Protein AF-A0A453T4V7-F1 (afdb_monomer)

Structure (mmCIF, N/CA/C/O backbone):
data_AF-A0A453T4V7-F1
#
_entry.id   AF-A0A453T4V7-F1
#
loop_
_atom_site.group_PDB
_atom_site.id
_atom_site.type_symbol
_atom_site.label_atom_id
_atom_site.label_alt_id
_atom_site.label_comp_id
_atom_site.label_asym_id
_atom_site.label_entity_id
_atom_site.label_seq_id
_atom_site.pdbx_PDB_ins_code
_atom_site.Cartn_x
_atom_site.Cartn_y
_atom_site.Cartn_z
_atom_site.occupancy
_atom_site.B_iso_or_equiv
_atom_site.auth_seq_id
_atom_site.auth_comp_id
_atom_site.auth_asym_id
_atom_site.auth_atom_id
_atom_site.pdb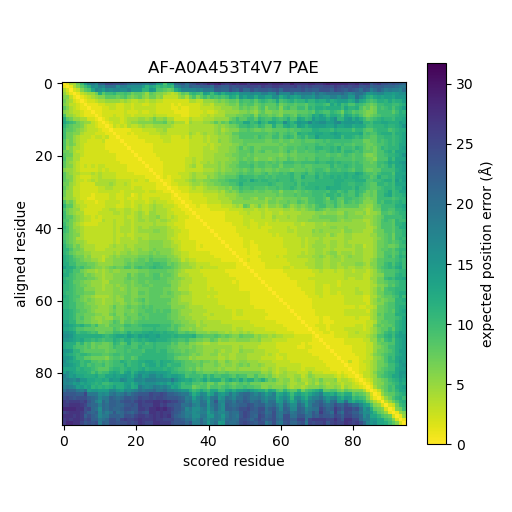x_PDB_model_num
ATOM 1 N N . GLY A 1 1 ? -32.814 -7.354 18.999 1.00 63.97 1 GLY A N 1
ATOM 2 C CA . GLY A 1 1 ? -31.529 -6.904 18.430 1.00 63.97 1 GLY A CA 1
ATOM 3 C C . GLY A 1 1 ? -31.750 -5.662 17.586 1.00 63.97 1 GLY A C 1
ATOM 4 O O . GLY A 1 1 ? -32.890 -5.458 17.168 1.00 63.97 1 GLY A O 1
ATOM 5 N N . PRO A 1 2 ? -30.720 -4.826 17.364 1.00 64.50 2 PRO A N 1
ATOM 6 C CA . PRO A 1 2 ? -30.816 -3.689 16.449 1.00 64.50 2 PRO A CA 1
ATOM 7 C C . PRO A 1 2 ? -31.199 -4.175 15.043 1.00 64.50 2 PRO A C 1
ATOM 9 O O . PRO A 1 2 ? -30.676 -5.179 14.566 1.00 64.50 2 PRO A O 1
ATOM 12 N N . LYS A 1 3 ? -32.170 -3.503 14.410 1.00 76.44 3 LYS A N 1
ATOM 13 C CA . LYS A 1 3 ? -32.730 -3.899 13.101 1.00 76.44 3 LYS A CA 1
ATOM 14 C C . LYS A 1 3 ? -31.813 -3.563 11.920 1.00 76.44 3 LYS A C 1
ATOM 16 O O . LYS A 1 3 ? -32.002 -4.114 10.843 1.00 76.44 3 LYS A O 1
ATOM 21 N N . VAL A 1 4 ? -30.852 -2.663 12.122 1.00 79.25 4 VAL A N 1
ATOM 22 C CA . VAL A 1 4 ? -29.887 -2.210 11.118 1.00 79.25 4 VAL A CA 1
ATOM 23 C C . VAL A 1 4 ? -28.532 -2.099 11.800 1.00 79.25 4 VAL A C 1
ATOM 25 O O . VAL A 1 4 ? -28.427 -1.506 12.870 1.00 79.25 4 VAL A O 1
ATOM 28 N N . VAL A 1 5 ? -27.517 -2.692 11.181 1.00 80.38 5 VAL A N 1
ATOM 29 C CA . VAL A 1 5 ? -26.116 -2.570 11.582 1.00 80.38 5 VAL A CA 1
ATOM 30 C C . VAL A 1 5 ? -25.414 -1.778 10.490 1.00 80.38 5 VAL A C 1
ATOM 32 O O . VAL A 1 5 ? -25.521 -2.133 9.316 1.00 80.38 5 VAL A O 1
ATOM 35 N N . VAL A 1 6 ? -24.725 -0.699 10.861 1.00 89.00 6 VAL A N 1
ATOM 36 C CA . VAL A 1 6 ? -24.007 0.153 9.905 1.00 89.00 6 VAL A CA 1
ATOM 37 C C . VAL A 1 6 ? -22.517 -0.135 10.014 1.00 89.00 6 VAL A C 1
ATOM 39 O O . VAL A 1 6 ? -21.928 -0.008 11.085 1.00 89.00 6 VAL A O 1
ATOM 42 N N . GLN A 1 7 ? -21.901 -0.518 8.898 1.00 92.19 7 GLN A N 1
ATOM 43 C CA . GLN A 1 7 ? -20.464 -0.739 8.805 1.00 92.19 7 GLN A CA 1
ATOM 44 C C . GLN A 1 7 ? -19.811 0.416 8.048 1.00 92.19 7 GLN A C 1
ATOM 46 O O . GLN A 1 7 ? -20.180 0.722 6.916 1.00 92.19 7 GLN A O 1
ATOM 51 N N . ILE A 1 8 ? -18.810 1.028 8.667 1.00 90.69 8 ILE A N 1
ATOM 52 C CA . ILE A 1 8 ? -18.016 2.108 8.094 1.00 90.69 8 ILE A CA 1
ATOM 53 C C . ILE A 1 8 ? -16.621 1.572 7.775 1.00 90.69 8 ILE A C 1
ATOM 55 O O . ILE A 1 8 ? -15.941 1.007 8.634 1.00 90.69 8 ILE A O 1
ATOM 59 N N . VAL A 1 9 ? -16.184 1.792 6.535 1.00 91.44 9 VAL A N 1
ATOM 60 C CA . VAL A 1 9 ? -14.840 1.450 6.060 1.00 91.44 9 VAL A CA 1
ATOM 61 C C . VAL A 1 9 ? -14.155 2.725 5.579 1.00 91.44 9 VAL A C 1
ATOM 63 O O . VAL A 1 9 ? -14.587 3.328 4.601 1.00 91.44 9 VAL A O 1
ATOM 66 N N . THR A 1 10 ? -13.087 3.147 6.259 1.00 91.12 10 THR A N 1
ATOM 67 C CA . THR A 1 10 ? -12.301 4.346 5.893 1.00 91.12 10 THR A CA 1
ATOM 68 C C . THR A 1 10 ? -10.821 4.018 5.769 1.00 91.12 10 THR A C 1
ATOM 70 O O . THR A 1 10 ? -10.388 2.922 6.123 1.00 91.12 10 THR A O 1
ATOM 73 N N . ASP A 1 11 ? -10.004 4.966 5.305 1.00 84.44 11 ASP A N 1
ATOM 74 C CA . ASP A 1 11 ? -8.553 4.808 5.390 1.00 84.44 11 ASP A CA 1
ATOM 75 C C . ASP A 1 11 ? -8.061 4.672 6.853 1.00 84.44 11 ASP A C 1
ATOM 77 O O . ASP A 1 11 ? -8.794 4.914 7.820 1.00 84.44 11 ASP A O 1
ATOM 81 N N . ASN A 1 12 ? -6.813 4.217 7.008 1.00 82.06 12 ASN A N 1
ATOM 82 C CA . ASN A 1 12 ? -6.201 3.901 8.303 1.00 82.06 12 ASN A CA 1
ATOM 83 C C . ASN A 1 12 ? -5.480 5.107 8.945 1.00 82.06 12 ASN A C 1
ATOM 85 O O . ASN A 1 12 ? -4.678 4.927 9.873 1.00 82.06 12 ASN A O 1
ATOM 89 N N . GLY A 1 13 ? -5.716 6.313 8.427 1.00 85.19 13 GLY A N 1
ATOM 90 C CA . GLY A 1 13 ? -5.133 7.564 8.883 1.00 85.19 13 GLY A CA 1
ATOM 91 C C . GLY A 1 13 ? -5.488 7.871 10.335 1.00 85.19 13 GLY A C 1
ATOM 92 O O . GLY A 1 13 ? -6.542 7.488 10.847 1.00 85.19 13 GLY A O 1
ATOM 93 N N . LEU A 1 14 ? -4.581 8.554 11.036 1.00 86.81 14 LEU A N 1
ATOM 94 C CA . LEU A 1 14 ? -4.738 8.852 12.466 1.00 86.81 14 LEU A CA 1
ATOM 95 C C . LEU A 1 14 ? -5.980 9.709 12.757 1.00 86.81 14 LEU A C 1
ATOM 97 O O . LEU A 1 14 ? -6.645 9.506 13.771 1.00 86.81 14 LEU A O 1
ATOM 101 N N . ASN A 1 15 ? -6.305 10.632 11.853 1.00 90.38 15 ASN A N 1
ATOM 102 C CA . ASN A 1 15 ? -7.500 11.471 11.901 1.00 90.38 15 ASN A CA 1
ATOM 103 C C . ASN A 1 15 ? -8.786 10.634 11.829 1.00 90.38 15 ASN A C 1
ATOM 105 O O . ASN A 1 15 ? -9.646 10.779 12.696 1.00 90.38 15 ASN A O 1
ATOM 109 N N . TYR A 1 16 ? -8.887 9.713 10.867 1.00 88.50 16 TYR A N 1
ATOM 110 C CA . TYR A 1 16 ? -10.059 8.847 10.723 1.00 88.50 16 TYR A CA 1
ATOM 111 C C . TYR A 1 16 ? -10.163 7.843 11.863 1.00 88.50 16 TYR A C 1
ATOM 113 O O . TYR A 1 16 ? -11.241 7.653 12.407 1.00 88.50 16 TYR A O 1
ATOM 121 N N . LYS A 1 17 ? -9.039 7.283 12.324 1.00 89.94 17 LYS A N 1
ATOM 122 C CA . LYS A 1 17 ? -9.019 6.439 13.528 1.00 89.94 17 LYS A CA 1
ATOM 123 C C . LYS A 1 17 ? -9.610 7.139 14.738 1.00 89.94 17 LYS A C 1
ATOM 125 O O . LYS A 1 17 ? -10.342 6.511 15.493 1.00 89.94 17 LYS A O 1
ATOM 130 N N . LYS A 1 18 ? -9.245 8.402 14.964 1.00 92.69 18 LYS A N 1
ATOM 131 C CA . LYS A 1 18 ? -9.758 9.166 16.101 1.00 92.69 18 LYS A CA 1
ATOM 132 C C . LYS A 1 18 ? -11.250 9.446 15.927 1.00 92.69 18 LYS A C 1
ATOM 134 O O . LYS A 1 18 ? -12.029 9.039 16.778 1.00 92.69 18 LYS A O 1
ATOM 139 N N . ALA A 1 19 ? -11.638 10.028 14.792 1.00 92.56 19 ALA A N 1
ATOM 140 C CA . ALA A 1 19 ? -13.031 10.367 14.510 1.00 92.56 19 ALA A CA 1
ATOM 141 C C . ALA A 1 19 ? -13.958 9.140 14.551 1.00 92.56 19 ALA A C 1
ATOM 143 O O . ALA A 1 19 ? -15.018 9.187 15.164 1.00 92.56 19 ALA A O 1
ATOM 144 N N . CYS A 1 20 ? -13.550 8.013 13.962 1.00 92.38 20 CYS A N 1
ATOM 145 C CA . CYS A 1 20 ? -14.346 6.789 13.971 1.00 92.38 20 CYS A CA 1
ATOM 146 C C . CYS A 1 20 ? -14.400 6.126 15.352 1.00 92.38 20 CYS A C 1
ATOM 148 O O . CYS A 1 20 ? -15.411 5.514 15.677 1.00 92.38 20 CYS A O 1
ATOM 150 N N . LYS A 1 21 ? -13.360 6.255 16.188 1.00 92.38 21 LYS A N 1
ATOM 151 C CA . LYS A 1 21 ? -13.425 5.805 17.589 1.00 92.38 21 LYS A CA 1
ATOM 152 C C . LYS A 1 21 ? -14.437 6.613 18.394 1.00 92.38 21 LYS A C 1
ATOM 154 O O . LYS A 1 21 ? -15.194 6.017 19.155 1.00 92.38 21 LYS A O 1
ATOM 159 N N . ASP A 1 22 ? -14.445 7.931 18.218 1.00 94.62 22 ASP A N 1
ATOM 160 C CA . ASP A 1 22 ? -15.405 8.812 18.884 1.00 94.62 22 ASP A CA 1
ATOM 161 C C . ASP A 1 22 ? -16.835 8.496 18.399 1.00 94.62 22 ASP A C 1
ATOM 163 O O . ASP A 1 22 ? -17.726 8.275 19.214 1.00 94.62 22 ASP A O 1
ATOM 167 N N . LEU A 1 23 ? -17.022 8.300 17.088 1.00 92.69 23 LEU A N 1
ATOM 168 C CA . LEU A 1 23 ? -18.307 7.921 16.490 1.00 92.69 23 LEU A CA 1
ATOM 169 C C . LEU A 1 23 ? -18.845 6.578 17.009 1.00 92.69 23 LEU A C 1
ATOM 171 O O . LEU A 1 23 ? -20.007 6.490 17.382 1.00 92.69 23 LEU A O 1
ATOM 175 N N . VAL A 1 24 ? -18.012 5.533 17.060 1.00 93.50 24 VAL A N 1
ATOM 176 C CA . VAL A 1 24 ? -18.413 4.207 17.577 1.00 93.50 24 VAL A CA 1
ATOM 177 C C . VAL A 1 24 ? -18.732 4.264 19.076 1.00 93.50 24 VAL A C 1
ATOM 179 O O . VAL A 1 24 ? -19.556 3.498 19.568 1.00 93.50 24 VAL A O 1
ATOM 182 N N . LYS A 1 25 ? -18.096 5.178 19.820 1.00 93.38 25 LYS A N 1
ATOM 183 C CA . LYS A 1 25 ? -18.394 5.403 21.239 1.00 93.38 25 LYS A CA 1
ATOM 184 C C . LYS A 1 25 ? -19.752 6.083 21.438 1.00 93.38 25 LYS A C 1
ATOM 186 O O . LYS A 1 25 ? -20.452 5.741 22.387 1.00 93.38 25 LYS A O 1
ATOM 191 N N . GLU A 1 26 ? -20.100 7.037 20.579 1.00 94.69 26 GLU A N 1
ATOM 192 C CA . GLU A 1 26 ? -21.387 7.746 20.609 1.00 94.69 26 GLU A CA 1
ATOM 193 C C . GLU A 1 26 ? -22.539 6.894 20.053 1.00 94.69 26 GLU A C 1
ATOM 195 O O . GLU A 1 26 ? -23.661 6.986 20.547 1.00 94.69 26 GLU A O 1
ATOM 200 N N . HIS A 1 27 ? -22.244 6.021 19.087 1.00 91.31 27 HIS A N 1
ATOM 201 C CA . HIS A 1 27 ? -23.202 5.175 18.376 1.00 91.31 27 HIS A CA 1
ATOM 202 C C . HIS A 1 27 ? -22.748 3.703 18.365 1.00 91.31 27 HIS A C 1
ATOM 204 O O . HIS A 1 27 ? -22.136 3.252 17.389 1.00 91.31 27 HIS A O 1
ATOM 210 N N . PRO A 1 28 ? -23.037 2.922 19.426 1.00 88.75 28 PRO A N 1
ATOM 211 C CA . PRO A 1 28 ? -22.602 1.524 19.549 1.00 88.75 28 PRO A CA 1
ATOM 212 C C . PRO A 1 28 ? -23.138 0.573 18.462 1.00 88.75 28 PRO A C 1
ATOM 214 O O . PRO A 1 28 ? -22.646 -0.545 18.320 1.00 88.75 28 PRO A O 1
ATOM 217 N N . GLU A 1 29 ? -24.159 0.984 17.710 1.00 89.31 29 GLU A N 1
ATOM 218 C CA . GLU A 1 29 ? -24.714 0.283 16.548 1.00 89.31 29 GLU A CA 1
ATOM 219 C C . GLU A 1 29 ? -23.852 0.3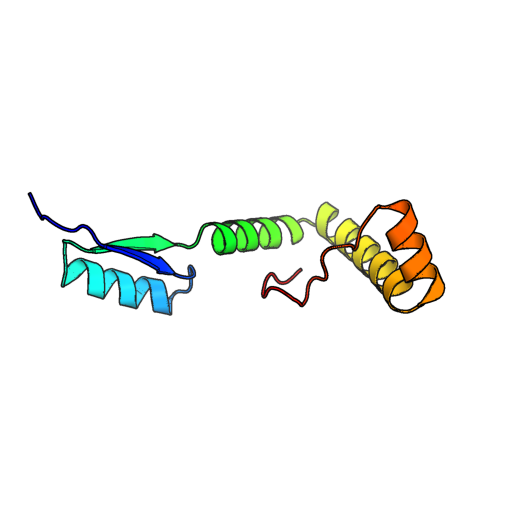92 15.275 1.00 89.31 29 GLU A C 1
ATOM 221 O O . GLU A 1 29 ? -24.089 -0.333 14.300 1.00 89.31 29 GLU A O 1
ATOM 226 N N . ILE A 1 30 ? -22.861 1.290 15.277 1.00 91.31 30 ILE A N 1
ATOM 227 C CA . ILE A 1 30 ? -21.920 1.503 14.179 1.00 91.31 30 ILE A CA 1
ATOM 228 C C . ILE A 1 30 ? -20.657 0.674 14.417 1.00 91.31 30 ILE A C 1
ATOM 230 O O . ILE A 1 30 ? -20.017 0.756 15.463 1.00 91.31 30 ILE A O 1
ATOM 234 N N . TYR A 1 31 ? -20.236 -0.068 13.394 1.00 90.50 31 TYR A N 1
ATOM 235 C CA . TYR A 1 31 ? -18.958 -0.774 13.377 1.00 90.50 31 TYR A CA 1
ATOM 236 C C . TYR A 1 31 ? -17.999 -0.097 12.413 1.00 90.50 31 TYR A C 1
ATOM 238 O O . TYR A 1 31 ? -18.309 0.083 11.239 1.00 90.50 31 TYR A O 1
ATOM 246 N N . TRP A 1 32 ? -16.800 0.223 12.886 1.00 92.38 32 TRP A N 1
ATOM 247 C CA . TRP A 1 32 ? -15.738 0.752 12.040 1.00 92.38 32 TRP A CA 1
ATOM 248 C C . TRP A 1 32 ? -14.630 -0.276 11.821 1.00 92.38 32 TRP A C 1
ATOM 250 O O . TRP A 1 32 ? -14.215 -0.968 12.752 1.00 92.38 32 TRP A O 1
ATOM 260 N N . GLN A 1 33 ? -14.111 -0.330 10.596 1.00 92.38 33 GLN A N 1
ATOM 261 C CA . GLN A 1 33 ? -12.880 -1.046 10.281 1.00 92.38 33 GLN A CA 1
ATOM 262 C C . GLN A 1 33 ? -12.019 -0.283 9.267 1.00 92.38 33 GLN A C 1
ATOM 264 O O . GLN A 1 33 ? -12.547 0.451 8.426 1.00 92.38 33 GLN A O 1
ATOM 269 N N . PRO A 1 34 ? -10.689 -0.460 9.308 1.00 89.94 34 PRO A N 1
ATOM 270 C CA . PRO A 1 34 ? -9.809 0.143 8.321 1.00 89.94 34 PRO A CA 1
ATOM 271 C C . PRO A 1 34 ? -9.979 -0.517 6.948 1.00 89.94 34 PRO A C 1
ATOM 273 O O . PRO A 1 34 ? -10.235 -1.714 6.825 1.00 89.94 34 PRO A O 1
ATOM 276 N N . CYS A 1 35 ? -9.766 0.265 5.896 1.00 89.69 35 CYS A N 1
ATOM 277 C CA . CYS A 1 35 ? -9.801 -0.193 4.517 1.00 89.69 35 CYS A CA 1
ATOM 278 C C . CYS A 1 35 ? -8.713 -1.245 4.259 1.00 89.69 35 CYS A C 1
ATOM 280 O O . CYS A 1 35 ? -7.516 -0.993 4.447 1.00 89.69 35 CYS A O 1
ATOM 282 N N . ALA A 1 36 ? -9.131 -2.417 3.775 1.00 88.88 36 ALA A N 1
ATOM 283 C CA . ALA A 1 36 ? -8.234 -3.523 3.455 1.00 88.88 36 ALA A CA 1
ATOM 284 C C . ALA A 1 36 ? -7.233 -3.145 2.352 1.00 88.88 36 ALA A C 1
ATOM 286 O O . ALA A 1 36 ? -6.035 -3.362 2.516 1.00 88.88 36 ALA A O 1
ATOM 287 N N . ALA A 1 37 ? -7.690 -2.493 1.277 1.00 87.19 37 ALA A N 1
ATOM 288 C CA . ALA A 1 37 ? -6.818 -2.052 0.186 1.00 87.19 37 ALA A CA 1
ATOM 289 C C . ALA A 1 37 ? -5.738 -1.071 0.675 1.00 87.19 37 ALA A C 1
ATOM 291 O O . ALA A 1 37 ? -4.563 -1.203 0.335 1.00 87.19 37 ALA A O 1
ATOM 292 N N . HIS A 1 38 ? -6.115 -0.124 1.540 1.00 84.31 38 HIS A N 1
ATOM 293 C CA . HIS A 1 38 ? -5.163 0.811 2.134 1.00 84.31 38 HIS A CA 1
ATOM 294 C C . HIS A 1 38 ? -4.178 0.107 3.079 1.00 84.31 38 HIS A C 1
ATOM 296 O O . HIS A 1 38 ? -2.993 0.430 3.099 1.00 84.31 38 HIS A O 1
ATOM 302 N N . THR A 1 39 ? -4.645 -0.882 3.839 1.00 87.56 39 THR A N 1
ATOM 303 C CA . THR A 1 39 ? -3.789 -1.689 4.718 1.00 87.56 39 THR A CA 1
ATOM 304 C C . THR A 1 39 ? -2.752 -2.481 3.918 1.00 87.56 39 THR A C 1
ATOM 306 O O . THR A 1 39 ? -1.566 -2.418 4.233 1.00 87.56 39 THR A O 1
ATOM 309 N N . ILE A 1 40 ? -3.172 -3.145 2.837 1.00 89.81 40 ILE A N 1
ATOM 310 C CA . ILE A 1 40 ? -2.279 -3.890 1.938 1.00 89.81 40 ILE A CA 1
ATOM 311 C C . ILE A 1 40 ? -1.241 -2.953 1.312 1.00 89.81 40 ILE A C 1
ATOM 313 O O . ILE A 1 40 ? -0.059 -3.278 1.278 1.00 89.81 40 ILE A O 1
ATOM 317 N N . ASN A 1 41 ? -1.647 -1.756 0.889 1.00 87.12 41 ASN A N 1
ATOM 318 C CA . ASN A 1 41 ? -0.729 -0.744 0.369 1.00 87.12 41 ASN A CA 1
ATOM 319 C C . ASN A 1 41 ? 0.380 -0.378 1.359 1.00 87.12 41 ASN A C 1
ATOM 321 O O . ASN A 1 41 ? 1.543 -0.285 0.984 1.00 87.12 41 ASN A O 1
ATOM 325 N N . LEU A 1 42 ? 0.027 -0.151 2.629 1.00 87.88 42 LEU A N 1
ATOM 326 C CA . LEU A 1 42 ? 1.008 0.174 3.664 1.00 87.88 42 LEU A CA 1
ATOM 327 C C . LEU A 1 42 ? 1.978 -0.991 3.888 1.00 87.88 42 LEU A C 1
ATOM 329 O O . LEU A 1 42 ? 3.184 -0.765 3.920 1.00 87.88 42 LEU A O 1
ATOM 333 N N . MET A 1 43 ? 1.470 -2.226 3.940 1.00 91.69 43 MET A N 1
ATOM 334 C CA . MET A 1 43 ? 2.312 -3.424 4.031 1.00 91.69 43 MET A CA 1
ATOM 335 C C . MET A 1 43 ? 3.283 -3.525 2.846 1.00 91.69 43 MET A C 1
ATOM 337 O O . MET A 1 43 ? 4.476 -3.736 3.046 1.00 91.69 43 MET A O 1
ATOM 341 N N . LEU A 1 44 ? 2.804 -3.316 1.615 1.00 90.81 44 LEU A N 1
ATOM 342 C CA . LEU A 1 44 ? 3.640 -3.346 0.411 1.00 90.81 44 LEU A CA 1
ATOM 343 C C . LEU A 1 44 ? 4.696 -2.235 0.405 1.00 90.81 44 LEU A C 1
ATOM 345 O O . LEU A 1 44 ? 5.833 -2.482 0.006 1.00 90.81 44 LEU A O 1
ATOM 349 N N . LYS A 1 45 ? 4.364 -1.032 0.889 1.00 88.44 45 LYS A N 1
ATOM 350 C CA . LYS A 1 45 ? 5.341 0.054 1.055 1.00 88.44 45 LYS A CA 1
ATOM 351 C C . LYS A 1 45 ? 6.429 -0.305 2.052 1.00 88.44 45 LYS A C 1
ATOM 353 O O . LYS A 1 45 ? 7.591 0.004 1.804 1.00 88.44 45 LYS A O 1
ATOM 358 N N . ASP A 1 46 ? 6.068 -0.932 3.167 1.00 92.56 46 ASP A N 1
ATOM 359 C CA . ASP A 1 46 ? 7.041 -1.358 4.170 1.00 92.56 46 ASP A CA 1
ATOM 360 C C . ASP A 1 46 ? 7.942 -2.475 3.634 1.00 92.56 46 ASP A C 1
ATOM 362 O O . ASP A 1 46 ? 9.159 -2.396 3.794 1.00 92.56 46 ASP A O 1
ATOM 366 N N . ILE A 1 47 ? 7.385 -3.432 2.885 1.00 94.50 47 ILE A N 1
ATOM 367 C CA . ILE A 1 47 ? 8.167 -4.442 2.154 1.00 94.50 47 ILE A CA 1
ATOM 368 C C . ILE A 1 47 ? 9.112 -3.778 1.140 1.00 94.50 47 ILE A C 1
ATOM 370 O O . ILE A 1 47 ? 10.277 -4.154 1.021 1.00 94.50 47 ILE A O 1
ATOM 374 N N . GLY A 1 48 ? 8.649 -2.7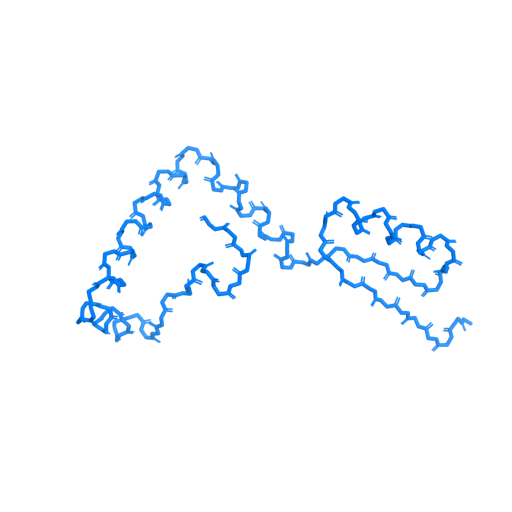40 0.443 1.00 93.12 48 GLY A N 1
ATOM 375 C CA . GLY A 1 48 ? 9.459 -1.978 -0.507 1.00 93.12 48 GLY A CA 1
ATOM 376 C C . GLY A 1 48 ? 10.687 -1.293 0.103 1.00 93.12 48 GLY A C 1
ATOM 377 O O . GLY A 1 48 ? 11.601 -0.935 -0.640 1.00 93.12 48 GLY A O 1
ATOM 378 N N . LYS A 1 49 ? 10.745 -1.130 1.434 1.00 92.50 49 LYS A N 1
ATOM 379 C CA . LYS A 1 49 ? 11.892 -0.541 2.147 1.00 92.50 49 LYS A CA 1
ATOM 380 C C . LYS A 1 49 ? 13.030 -1.535 2.389 1.00 92.50 49 LYS A C 1
ATOM 382 O O . LYS A 1 49 ? 14.144 -1.093 2.673 1.00 92.50 49 LYS A O 1
ATOM 387 N N . PHE A 1 50 ? 12.797 -2.847 2.283 1.00 96.25 50 PHE A N 1
ATOM 388 C CA . PHE A 1 50 ? 13.877 -3.830 2.401 1.00 96.25 50 PHE A CA 1
ATOM 389 C C . PHE A 1 50 ? 14.908 -3.606 1.295 1.00 96.25 50 PHE A C 1
ATOM 391 O O . PHE 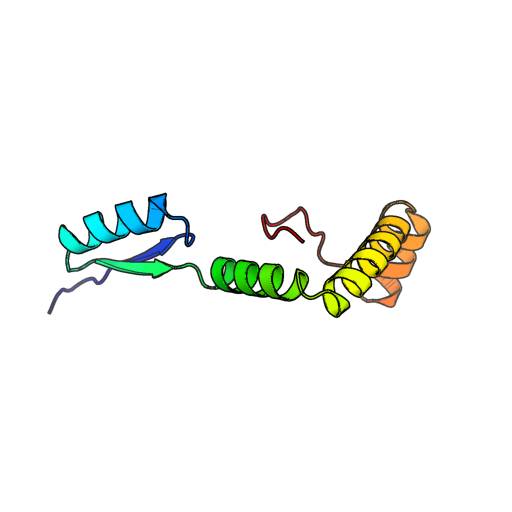A 1 50 ? 14.546 -3.471 0.130 1.00 96.25 50 PHE A O 1
ATOM 398 N N . HIS A 1 51 ? 16.199 -3.571 1.638 1.00 96.06 51 HIS A N 1
ATOM 399 C CA . HIS A 1 51 ? 17.256 -3.156 0.706 1.00 96.06 51 HIS A CA 1
ATOM 400 C C . HIS A 1 51 ? 17.273 -3.973 -0.600 1.00 96.06 51 HIS A C 1
ATOM 402 O O . HIS A 1 51 ? 17.429 -3.421 -1.692 1.00 96.06 51 HIS A O 1
ATOM 408 N N . GLU A 1 52 ? 17.072 -5.288 -0.500 1.00 95.38 52 GLU A N 1
ATOM 409 C CA . GLU A 1 52 ? 16.989 -6.182 -1.657 1.00 95.38 52 GLU A CA 1
ATOM 410 C C . GLU A 1 52 ? 15.797 -5.856 -2.569 1.00 95.38 52 GLU A C 1
ATOM 412 O O . GLU A 1 52 ? 15.965 -5.753 -3.787 1.00 95.38 52 GLU A O 1
ATOM 417 N N . VAL A 1 53 ? 14.627 -5.595 -1.978 1.00 95.06 53 VAL A N 1
ATOM 418 C CA . VAL A 1 53 ? 13.391 -5.245 -2.685 1.00 95.06 53 VAL A CA 1
ATOM 419 C C . VAL A 1 53 ? 13.508 -3.850 -3.292 1.00 95.06 53 VAL A C 1
ATOM 421 O O . VAL A 1 53 ? 13.225 -3.669 -4.473 1.00 95.06 53 VAL A O 1
ATOM 424 N N . ALA A 1 54 ? 14.008 -2.873 -2.536 1.00 93.69 54 ALA A N 1
ATOM 425 C CA . ALA A 1 54 ? 14.207 -1.496 -2.976 1.00 93.69 54 ALA A CA 1
ATOM 426 C C . ALA A 1 54 ? 15.104 -1.414 -4.220 1.00 93.69 54 ALA A C 1
ATOM 428 O O . ALA A 1 54 ? 14.827 -0.652 -5.152 1.00 93.69 54 ALA A O 1
ATOM 429 N N . ARG A 1 55 ? 16.167 -2.230 -4.273 1.00 95.50 55 ARG A N 1
ATOM 430 C CA . ARG A 1 55 ? 17.057 -2.315 -5.437 1.00 95.50 55 ARG A CA 1
ATOM 431 C C . ARG A 1 55 ? 16.317 -2.819 -6.675 1.00 95.50 55 ARG A C 1
ATOM 433 O O . ARG A 1 55 ? 16.459 -2.226 -7.744 1.00 95.50 55 ARG A O 1
ATOM 440 N N . VAL A 1 56 ? 15.521 -3.879 -6.531 1.00 95.75 56 VAL A N 1
ATOM 441 C CA . VAL A 1 56 ? 14.715 -4.435 -7.630 1.00 95.75 56 VAL A CA 1
ATOM 442 C C . VAL A 1 56 ? 13.645 -3.437 -8.073 1.00 95.75 56 VAL A C 1
ATOM 444 O O . VAL A 1 56 ? 13.540 -3.161 -9.266 1.00 95.75 56 VAL A O 1
ATOM 447 N N . LEU A 1 57 ? 12.927 -2.817 -7.131 1.00 92.69 57 LEU A N 1
ATOM 448 C CA . LEU A 1 57 ? 11.919 -1.789 -7.406 1.00 92.69 57 LEU A CA 1
ATOM 449 C C . LEU A 1 57 ? 12.507 -0.609 -8.181 1.00 92.69 57 LEU A C 1
ATOM 451 O O . LEU A 1 57 ? 11.908 -0.149 -9.151 1.00 92.69 57 LEU A O 1
ATOM 455 N N . LYS A 1 58 ? 13.702 -0.134 -7.810 1.00 92.56 58 LYS A N 1
ATOM 456 C CA . LYS A 1 58 ? 14.382 0.957 -8.522 1.00 92.56 58 LYS A CA 1
ATOM 457 C C . LYS A 1 58 ? 14.669 0.595 -9.980 1.00 92.56 58 LYS A C 1
ATOM 459 O O . LYS A 1 58 ? 14.459 1.427 -10.863 1.00 92.56 58 LYS A O 1
ATOM 464 N N . SER A 1 59 ? 15.145 -0.620 -10.241 1.00 95.06 59 SER A N 1
ATOM 465 C CA . SER A 1 59 ? 15.397 -1.099 -11.605 1.00 95.06 59 SER A CA 1
ATOM 466 C C . SER A 1 59 ? 14.099 -1.280 -12.390 1.00 95.06 59 SER A C 1
ATOM 468 O O . SER A 1 59 ? 13.995 -0.786 -13.510 1.00 95.06 59 SER A O 1
ATOM 470 N N . ALA A 1 60 ? 13.087 -1.906 -11.785 1.00 92.25 60 ALA A N 1
ATOM 471 C CA . ALA A 1 60 ? 11.781 -2.117 -12.399 1.00 92.25 60 ALA A CA 1
ATOM 472 C C . ALA A 1 60 ? 11.107 -0.792 -12.783 1.00 92.25 60 ALA A C 1
ATOM 474 O O . ALA A 1 60 ? 10.625 -0.660 -13.905 1.00 92.25 60 ALA A O 1
ATOM 475 N N . LYS A 1 61 ? 11.155 0.225 -11.908 1.00 90.88 61 LYS A N 1
ATOM 476 C CA . LYS A 1 61 ? 10.652 1.574 -12.214 1.00 90.88 61 LYS A CA 1
ATOM 477 C C . LYS A 1 61 ? 11.352 2.183 -13.424 1.00 90.88 61 LYS A C 1
ATOM 479 O O . LYS A 1 61 ? 10.677 2.680 -14.312 1.00 90.88 61 LYS A O 1
ATOM 484 N N . LYS A 1 62 ? 12.686 2.107 -13.499 1.00 93.25 62 LYS A N 1
ATOM 485 C CA . LYS A 1 62 ? 13.443 2.632 -14.651 1.00 93.25 62 LYS A CA 1
ATOM 486 C C . LYS A 1 62 ? 13.050 1.953 -15.961 1.00 93.25 62 LYS A C 1
ATOM 488 O O . LYS A 1 62 ? 12.861 2.637 -16.960 1.00 93.25 62 LYS A O 1
ATOM 493 N N . ILE A 1 63 ? 12.936 0.625 -15.946 1.00 92.19 63 ILE A N 1
ATOM 494 C CA . ILE A 1 63 ? 12.558 -0.161 -17.125 1.00 92.19 63 ILE A CA 1
ATOM 495 C C . ILE A 1 63 ? 11.125 0.182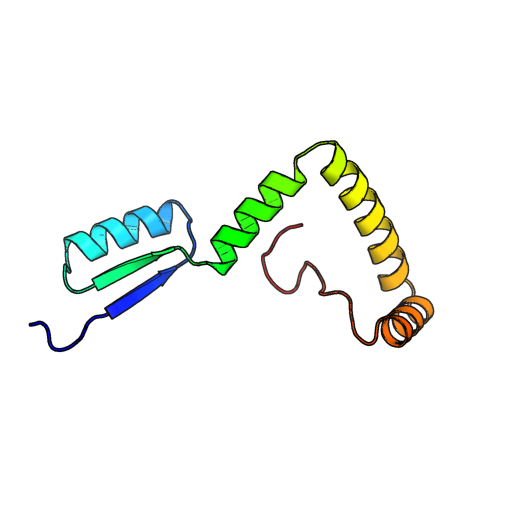 -17.542 1.00 92.19 63 ILE A C 1
ATOM 497 O O . ILE A 1 63 ? 10.892 0.509 -18.699 1.00 92.19 63 ILE A O 1
ATOM 501 N N . SER A 1 64 ? 10.186 0.180 -16.594 1.00 90.25 64 SER A N 1
ATOM 502 C CA . SER A 1 64 ? 8.790 0.543 -16.844 1.00 90.25 64 SER A CA 1
ATOM 503 C C . SER A 1 64 ? 8.682 1.955 -17.427 1.00 90.25 64 SER A C 1
ATOM 505 O O . SER A 1 64 ? 8.141 2.125 -18.515 1.00 90.25 64 SER A O 1
ATOM 507 N N . SER A 1 65 ? 9.306 2.960 -16.799 1.00 90.19 65 SER A N 1
ATOM 508 C CA . SER A 1 65 ? 9.326 4.330 -17.327 1.00 90.19 65 SER A CA 1
ATOM 509 C C . SER A 1 65 ? 9.932 4.420 -18.728 1.00 90.19 65 SER A C 1
ATOM 511 O O . SER A 1 65 ? 9.461 5.210 -19.538 1.00 90.19 65 SER A O 1
ATOM 513 N N . PHE A 1 66 ? 10.952 3.617 -19.044 1.00 92.94 66 PHE A N 1
ATOM 514 C CA . PHE A 1 66 ? 11.494 3.556 -20.398 1.00 92.94 66 PHE A CA 1
ATOM 515 C C . PHE A 1 66 ? 10.442 3.075 -21.404 1.00 92.94 66 PHE A C 1
ATOM 517 O O . PHE A 1 66 ? 10.255 3.740 -22.417 1.00 92.94 66 PHE A O 1
ATOM 524 N N . PHE A 1 67 ? 9.713 1.993 -21.122 1.00 92.25 67 PHE A N 1
ATOM 525 C CA . PHE A 1 67 ? 8.642 1.528 -22.009 1.00 92.25 67 PHE A CA 1
ATOM 526 C C . PHE A 1 67 ? 7.518 2.562 -22.146 1.00 92.25 67 PHE A C 1
ATOM 528 O O . PHE A 1 67 ? 7.157 2.901 -23.268 1.00 92.25 67 PHE A O 1
ATOM 535 N N . TYR A 1 68 ? 7.040 3.134 -21.036 1.00 88.62 68 TYR A N 1
ATOM 536 C CA . TYR A 1 68 ? 5.975 4.148 -21.044 1.00 88.62 68 TYR A CA 1
ATOM 537 C C . TYR A 1 68 ? 6.335 5.421 -21.818 1.00 88.62 68 TYR A C 1
ATOM 539 O O . TYR A 1 68 ? 5.475 6.005 -22.468 1.00 88.62 68 TYR A O 1
ATOM 547 N N . ASN A 1 69 ? 7.601 5.843 -21.793 1.00 91.19 69 ASN A N 1
ATOM 548 C CA . ASN A 1 69 ? 8.042 7.063 -22.477 1.00 91.19 69 ASN A CA 1
ATOM 549 C C . ASN A 1 69 ? 8.289 6.875 -23.986 1.00 91.19 69 ASN A C 1
ATOM 551 O O . ASN A 1 69 ? 8.597 7.845 -24.677 1.00 91.19 69 ASN A O 1
ATOM 555 N N . HIS A 1 70 ? 8.177 5.651 -24.510 1.00 93.88 70 HIS A N 1
ATOM 556 C CA . HIS A 1 70 ? 8.399 5.351 -25.924 1.00 93.88 70 HIS A CA 1
ATOM 557 C C . HIS A 1 70 ? 7.160 4.680 -26.521 1.00 93.88 70 HIS A C 1
ATOM 559 O O . HIS A 1 70 ? 7.035 3.463 -26.462 1.00 93.88 70 HIS A O 1
ATOM 565 N N . ASN A 1 71 ? 6.284 5.459 -27.166 1.00 91.50 71 ASN A N 1
ATOM 566 C CA . ASN A 1 71 ? 4.968 5.020 -27.667 1.00 91.50 71 ASN A CA 1
ATOM 567 C C . ASN A 1 71 ? 4.963 3.656 -28.375 1.00 91.50 71 ASN A C 1
ATOM 569 O O . ASN A 1 71 ? 4.102 2.826 -28.101 1.00 91.50 71 ASN A O 1
ATOM 573 N N . ARG A 1 72 ? 5.932 3.401 -29.266 1.00 95.69 72 ARG A N 1
ATOM 574 C CA . ARG A 1 72 ? 6.025 2.111 -29.966 1.00 95.69 72 ARG A CA 1
ATOM 575 C C . ARG A 1 72 ? 6.355 0.965 -29.012 1.00 95.69 72 ARG A C 1
ATOM 577 O O . ARG A 1 72 ? 5.710 -0.067 -29.061 1.00 95.69 72 ARG A O 1
ATOM 584 N N . LEU A 1 73 ? 7.326 1.165 -28.123 1.00 94.50 73 LEU A N 1
ATOM 585 C CA . LEU A 1 73 ? 7.705 0.154 -27.138 1.00 94.50 73 LEU A CA 1
ATOM 586 C C . LEU A 1 73 ? 6.613 -0.049 -26.084 1.00 94.50 73 LEU A C 1
ATOM 588 O O . LEU A 1 73 ? 6.461 -1.161 -25.594 1.00 94.50 73 LEU A O 1
ATOM 592 N N . HIS A 1 74 ? 5.852 0.993 -25.749 1.00 92.00 74 HIS A N 1
ATOM 593 C CA . HIS A 1 74 ? 4.677 0.887 -24.892 1.00 92.00 74 HIS A CA 1
ATOM 594 C C . HIS A 1 74 ? 3.605 -0.007 -25.527 1.00 92.00 74 HIS A C 1
ATO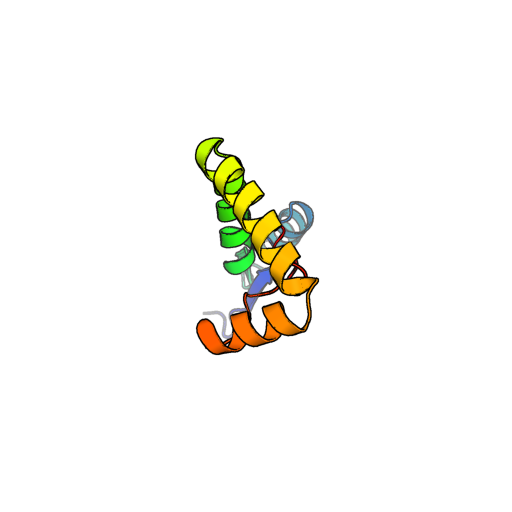M 596 O O . HIS A 1 74 ? 3.125 -0.930 -24.875 1.00 92.00 74 HIS A O 1
ATOM 602 N N . ALA A 1 75 ? 3.287 0.219 -26.807 1.00 91.88 75 ALA A N 1
ATOM 603 C CA . ALA A 1 75 ? 2.354 -0.621 -27.557 1.00 91.88 75 ALA A CA 1
ATOM 604 C C . ALA A 1 75 ? 2.862 -2.070 -27.671 1.00 91.88 75 ALA A C 1
ATOM 606 O O . ALA A 1 75 ? 2.151 -2.995 -27.293 1.00 91.88 75 ALA A O 1
ATOM 607 N N . ASP A 1 76 ? 4.127 -2.262 -28.066 1.00 94.31 76 ASP A N 1
ATOM 608 C CA . ASP A 1 76 ? 4.746 -3.590 -28.168 1.00 94.31 76 ASP A CA 1
ATOM 609 C C . ASP A 1 76 ? 4.756 -4.329 -26.817 1.00 94.31 76 ASP A C 1
ATOM 611 O O . ASP A 1 76 ? 4.597 -5.549 -26.757 1.00 94.31 76 ASP A O 1
ATOM 615 N N . MET A 1 77 ? 4.994 -3.603 -25.719 1.00 93.19 77 MET A N 1
ATOM 616 C CA . MET A 1 77 ? 4.922 -4.145 -24.364 1.00 93.19 77 MET A CA 1
ATOM 617 C C . MET A 1 77 ? 3.494 -4.585 -24.054 1.00 93.19 77 MET A C 1
ATOM 619 O O . MET A 1 77 ? 3.320 -5.706 -23.582 1.00 93.19 77 MET A O 1
ATOM 623 N N . GLY A 1 78 ? 2.503 -3.740 -24.350 1.00 91.06 78 GLY A N 1
ATOM 624 C CA . GLY A 1 78 ? 1.091 -4.029 -24.128 1.00 91.06 78 GLY A CA 1
ATOM 625 C C . GLY A 1 78 ? 0.622 -5.290 -24.852 1.00 91.06 78 GLY A C 1
ATOM 626 O O . GLY A 1 78 ? 0.037 -6.180 -24.232 1.00 91.06 78 GLY A O 1
ATOM 627 N N . ASP A 1 79 ? 0.986 -5.419 -26.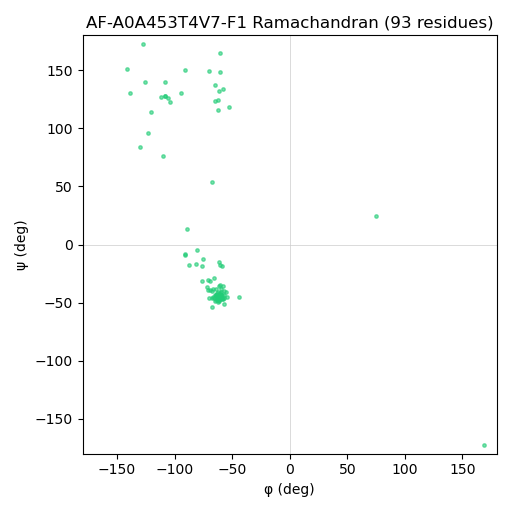127 1.00 94.31 79 ASP A N 1
ATOM 628 C CA . ASP A 1 79 ? 0.677 -6.592 -26.948 1.00 94.31 79 ASP A CA 1
ATOM 629 C C . ASP A 1 79 ? 1.334 -7.865 -26.396 1.00 94.31 79 ASP A C 1
ATOM 631 O O . ASP A 1 79 ? 0.714 -8.928 -26.350 1.00 94.31 79 ASP A O 1
ATOM 635 N N . LYS A 1 80 ? 2.588 -7.770 -25.934 1.00 93.50 80 LYS A N 1
ATOM 636 C CA . LYS A 1 80 ? 3.330 -8.921 -25.394 1.00 93.50 80 LYS A CA 1
ATOM 637 C C . LYS A 1 80 ? 2.832 -9.387 -24.033 1.00 93.50 80 LYS A C 1
ATOM 639 O O . LYS A 1 80 ? 2.886 -10.584 -23.762 1.00 93.50 80 LYS A O 1
ATOM 644 N N . ILE A 1 81 ? 2.415 -8.468 -23.163 1.00 90.56 81 ILE A N 1
ATOM 645 C CA . ILE A 1 81 ? 1.931 -8.812 -21.817 1.00 90.56 81 ILE A CA 1
ATOM 646 C C . ILE A 1 81 ? 0.415 -9.047 -21.778 1.00 90.56 81 ILE A C 1
ATOM 648 O O . ILE A 1 81 ? -0.092 -9.524 -20.766 1.00 90.56 81 ILE A O 1
ATOM 652 N N . GLY A 1 82 ? -0.300 -8.743 -22.868 1.00 90.00 82 GLY A N 1
ATOM 653 C CA . GLY A 1 82 ? -1.751 -8.902 -22.977 1.00 90.00 82 GLY A CA 1
ATOM 654 C C . GLY A 1 82 ? -2.553 -7.836 -22.221 1.00 90.00 82 GLY A C 1
ATOM 655 O O . GLY A 1 82 ? -3.683 -8.101 -21.816 1.00 90.00 82 GLY A O 1
ATOM 656 N N . GLY A 1 83 ? -1.977 -6.654 -21.985 1.00 85.56 83 GLY A N 1
ATOM 657 C CA . GLY A 1 83 ? -2.604 -5.569 -21.225 1.00 85.56 83 GLY A CA 1
ATOM 658 C C . GLY A 1 83 ? -1.627 -4.449 -20.874 1.00 85.56 83 GLY A C 1
ATOM 659 O O . GLY A 1 83 ? -0.490 -4.453 -21.320 1.00 85.56 83 GLY A O 1
ATOM 660 N N . GLU A 1 84 ? -2.037 -3.479 -20.059 1.00 84.00 84 GLU A N 1
ATOM 661 C CA . GLU A 1 84 ? -1.113 -2.468 -19.530 1.00 84.00 84 GLU A CA 1
ATOM 662 C C . GLU A 1 84 ? -0.525 -2.911 -18.186 1.00 84.00 84 GLU A C 1
ATOM 664 O O . GLU A 1 84 ? -1.182 -3.592 -17.392 1.00 84.00 84 GLU A O 1
ATOM 669 N N . LEU A 1 85 ? 0.701 -2.471 -17.878 1.00 78.62 85 LEU A N 1
ATOM 670 C CA . LEU A 1 85 ? 1.137 -2.480 -16.483 1.00 78.62 85 LEU A CA 1
ATOM 671 C C . LEU A 1 85 ? 0.232 -1.496 -15.722 1.00 78.62 85 LEU A C 1
ATOM 673 O O . LEU A 1 85 ? -0.081 -0.412 -16.210 1.00 78.62 85 LEU A O 1
ATOM 677 N N . ILE A 1 86 ? -0.237 -1.852 -14.528 1.00 70.12 86 ILE A N 1
ATOM 678 C CA . ILE A 1 86 ? -1.079 -0.928 -13.757 1.00 70.12 86 ILE A CA 1
ATOM 679 C C . ILE A 1 86 ? -0.247 0.320 -13.435 1.00 70.12 86 ILE A C 1
ATOM 681 O O . ILE A 1 86 ? 0.758 0.239 -12.725 1.00 70.12 86 ILE A O 1
ATOM 685 N N . HIS A 1 87 ? -0.655 1.472 -13.979 1.00 59.06 87 HIS A N 1
ATOM 686 C CA . HIS A 1 87 ? 0.064 2.725 -13.793 1.00 59.06 87 HIS A CA 1
ATOM 687 C C . HIS A 1 87 ? 0.022 3.140 -12.308 1.00 59.06 87 HIS A C 1
ATOM 689 O O . HIS A 1 87 ? -1.071 3.325 -11.760 1.00 59.06 87 HIS A O 1
ATOM 695 N N . PRO A 1 88 ? 1.176 3.346 -11.640 1.00 52.34 88 PRO A N 1
ATOM 696 C CA . PRO A 1 88 ? 1.219 3.662 -10.210 1.00 52.34 88 PRO A CA 1
ATOM 697 C C . PRO A 1 88 ? 0.467 4.939 -9.801 1.00 52.34 88 PRO A C 1
ATOM 699 O O . PRO A 1 88 ? 0.162 5.099 -8.624 1.00 52.34 88 PRO A O 1
ATOM 702 N N . ASN A 1 89 ? 0.161 5.852 -10.735 1.00 44.00 89 ASN A N 1
ATOM 703 C CA . ASN A 1 89 ? -0.458 7.140 -10.386 1.00 44.00 89 ASN A CA 1
ATOM 704 C C . ASN A 1 89 ? -1.994 7.147 -10.392 1.00 44.00 89 ASN A C 1
ATOM 706 O O . ASN A 1 89 ? -2.573 8.151 -9.986 1.00 44.00 89 ASN A O 1
ATOM 710 N N . THR A 1 90 ? -2.677 6.092 -10.850 1.00 42.81 90 THR A N 1
ATOM 711 C CA . THR A 1 90 ? -4.147 6.158 -11.021 1.0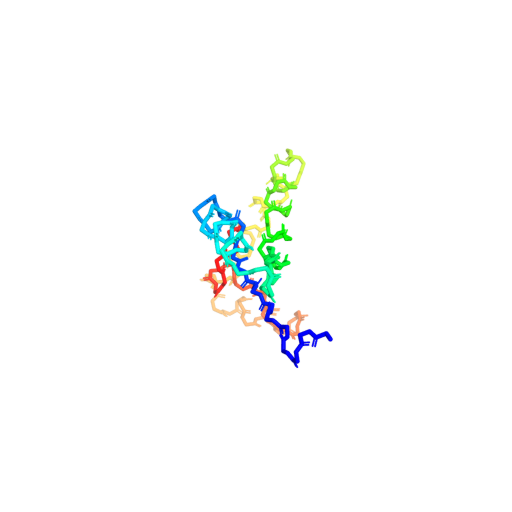0 42.81 90 THR A CA 1
ATOM 712 C C . THR A 1 90 ? -4.910 5.791 -9.746 1.00 42.81 90 THR A C 1
ATOM 714 O O . THR A 1 90 ? -6.062 6.168 -9.566 1.00 42.81 90 THR A O 1
ATOM 717 N N . THR A 1 91 ? -4.252 5.133 -8.797 1.00 48.22 91 THR A N 1
ATOM 718 C CA . THR A 1 91 ? -4.768 4.964 -7.434 1.00 48.22 91 THR A CA 1
ATOM 719 C C . THR A 1 91 ? -3.681 5.476 -6.508 1.00 48.22 91 THR A C 1
ATOM 721 O O . THR A 1 91 ? -2.514 5.242 -6.788 1.00 48.22 91 THR A O 1
ATOM 724 N N . GLN A 1 92 ? -4.015 6.184 -5.429 1.00 51.28 92 GLN A N 1
ATOM 725 C CA . GLN A 1 92 ? -3.065 6.729 -4.443 1.00 51.28 92 GLN A CA 1
ATOM 726 C C . GLN A 1 92 ? -2.363 5.618 -3.621 1.00 51.28 92 GLN A C 1
ATOM 728 O O . GLN A 1 92 ? -2.360 5.588 -2.389 1.00 51.28 92 GLN A O 1
ATOM 733 N N . LEU A 1 93 ? -1.761 4.665 -4.321 1.00 41.00 93 LEU A N 1
ATOM 734 C CA . LEU A 1 93 ? -0.984 3.537 -3.859 1.00 41.00 93 LEU A CA 1
ATOM 735 C C . LEU A 1 93 ? 0.462 3.838 -4.256 1.00 41.00 93 LEU A C 1
ATOM 737 O O . LEU A 1 93 ? 0.961 3.376 -5.274 1.00 41.00 93 LEU A O 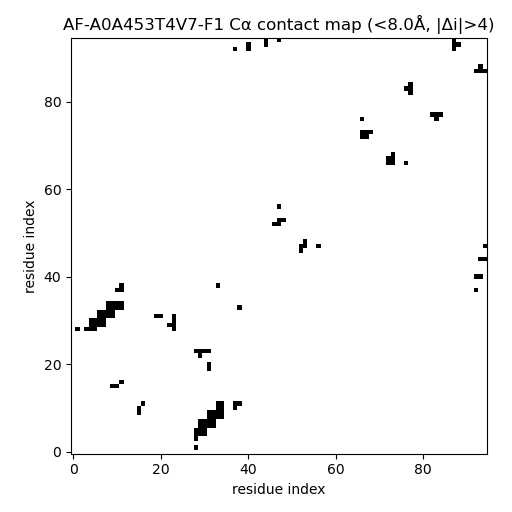1
ATOM 741 N N . PHE A 1 94 ? 1.093 4.738 -3.499 1.00 39.06 94 PHE A N 1
ATOM 742 C CA . PHE A 1 94 ? 2.475 5.146 -3.741 1.00 39.06 94 PHE A CA 1
ATOM 743 C C . PHE A 1 94 ? 3.391 3.912 -3.822 1.00 39.06 94 PHE A C 1
ATOM 745 O O . PHE A 1 94 ? 3.535 3.209 -2.821 1.00 39.06 94 PHE A O 1
ATOM 752 N N . TYR A 1 95 ? 4.030 3.704 -4.974 1.00 38.91 95 TYR A N 1
ATOM 753 C CA . TYR A 1 95 ? 5.239 2.889 -5.105 1.00 38.91 95 TYR A CA 1
ATOM 754 C C . TYR A 1 95 ? 6.469 3.777 -5.086 1.00 38.91 95 TYR A C 1
ATOM 756 O O . TYR A 1 95 ? 6.533 4.769 -5.848 1.00 38.91 95 TYR A O 1
#

Nearest PDB structures (foldseek):
  2x74-assembly1_D  TM=5.369E-01  e=4.264E+00  Human spumaretrovirus
  3snk-assembly1_A  TM=5.441E-01  e=7.330E+00  Mesorhizobium loti

InterPro domains:
  IPR007021 Domain of unknown function DUF659 [PF04937] (1-63)
  IPR012337 Ribonuclease H-like superfamily [SSF53098] (5-77)

Solvent-accessible surface area (backbone atoms only — not comparable to full-atom values): 5641 Å² total; per-residue (Å²): 128,83,94,68,76,48,79,46,72,44,63,79,46,72,67,49,52,50,54,49,51,54,47,32,69,78,35,77,61,41,45,76,47,63,32,63,71,57,51,52,44,53,51,53,46,57,54,44,64,40,68,72,46,35,54,51,50,54,51,50,52,55,53,50,52,54,32,68,74,32,70,68,52,33,50,53,47,26,68,73,72,75,45,75,80,82,63,60,82,82,48,101,50,78,123

Sequence (95 aa):
GPKVVVQIVTDNGLNYKKACKDLVKEHPEIYWQPCAAHTINLMLKDIGKFHEVARVLKSAKKISSFFYNHNRLHADMGDKIGGELIHPNTTQLFY

Organism: Aegilops tauschii subsp. strangulata (NCBI:txid200361)

Foldseek 3Di:
DDPDAAEDEEAPDPVCVVVVVVVCVVPVSYHYDYDPVNVVLVVVVVVCPPPVNVVVVVVVVVVLVVQVVDVVSVVVVCVVVVHHDPDCPPDVSHD

Secondary structure (DSSP, 8-state):
--S--EEEEE---HHHHHHHHHHHHH-TTEEEEE-HHHHHHHHHHHHTTSHHHHHHHHHHHHHHHHHHTSHHHHHHHHHHHTS----TTTTT---

Mean predicted aligned error: 7.75 Å

Radius of gyration: 20.04 Å; Cα contacts (8 Å, |Δi|>4): 67; chains: 1; bounding box: 50×20×51 Å

pLDDT: mean 85.69, std 14.1, range [38.91, 96.25]